Protein AF-A0A379AGM1-F1 (afdb_monomer_lite)

Structure (mmCIF, N/CA/C/O backbone):
data_AF-A0A379AGM1-F1
#
_entry.id   AF-A0A379AGM1-F1
#
loop_
_atom_site.group_PDB
_atom_site.id
_atom_site.type_symbol
_atom_site.label_atom_id
_atom_site.label_alt_id
_atom_site.label_comp_id
_atom_site.label_asym_id
_atom_site.label_entity_id
_atom_site.label_seq_id
_atom_site.pdbx_PDB_ins_code
_atom_site.Cartn_x
_atom_site.Cartn_y
_atom_site.Cartn_z
_atom_site.occupancy
_atom_site.B_iso_or_equiv
_atom_site.auth_seq_id
_atom_site.auth_comp_id
_atom_site.auth_asym_id
_atom_site.auth_atom_id
_atom_site.pdbx_PDB_model_num
ATOM 1 N N . MET A 1 1 ? -10.481 -2.535 2.870 1.00 86.38 1 MET A N 1
ATOM 2 C CA . MET A 1 1 ? -9.496 -3.618 3.083 1.00 86.38 1 MET A CA 1
ATOM 3 C C . MET A 1 1 ? -9.608 -4.048 4.529 1.00 86.38 1 MET A C 1
ATOM 5 O O . MET A 1 1 ? -9.845 -3.183 5.367 1.00 86.38 1 MET A O 1
ATOM 9 N N . GLU A 1 2 ? -9.481 -5.343 4.789 1.00 87.06 2 GLU A N 1
ATOM 10 C CA . GLU A 1 2 ? -9.554 -5.941 6.125 1.00 87.06 2 GLU A CA 1
ATOM 11 C C . GLU A 1 2 ? -8.249 -6.694 6.414 1.00 87.06 2 GLU A C 1
ATOM 13 O O . GLU A 1 2 ? -7.718 -7.382 5.536 1.00 87.06 2 GLU A O 1
ATOM 18 N N . PHE A 1 3 ? -7.730 -6.526 7.627 1.00 85.69 3 PHE A N 1
ATOM 19 C CA . PHE A 1 3 ? -6.466 -7.070 8.112 1.00 85.69 3 PHE A CA 1
ATOM 20 C C . PHE A 1 3 ? -6.740 -7.933 9.340 1.00 85.69 3 PHE A C 1
ATOM 22 O O . PHE A 1 3 ? -7.302 -7.447 10.323 1.00 85.69 3 PHE A O 1
ATOM 29 N N . HIS A 1 4 ? -6.309 -9.189 9.280 1.00 83.81 4 HIS A N 1
ATOM 30 C CA . HIS A 1 4 ? -6.424 -10.171 10.351 1.00 83.81 4 HIS A CA 1
ATOM 31 C C . HIS A 1 4 ? -5.029 -10.444 10.933 1.00 83.81 4 HIS A C 1
ATOM 33 O O . HIS A 1 4 ? -4.157 -10.966 10.234 1.00 83.81 4 HIS A O 1
ATOM 39 N N . ILE A 1 5 ? -4.804 -10.089 12.197 1.00 79.00 5 ILE A N 1
ATOM 40 C CA . ILE A 1 5 ? -3.560 -10.348 12.941 1.00 79.00 5 ILE A CA 1
ATOM 41 C C . ILE A 1 5 ? -3.933 -11.164 14.177 1.00 79.00 5 ILE A C 1
ATOM 43 O O . ILE A 1 5 ? -4.545 -10.638 15.106 1.00 79.00 5 ILE A O 1
ATOM 47 N N . GLY A 1 6 ? -3.610 -12.460 14.176 1.00 83.50 6 GLY A N 1
ATOM 48 C CA . GLY A 1 6 ? -4.176 -13.392 15.156 1.00 83.50 6 GLY A CA 1
ATOM 49 C C . GLY A 1 6 ? -5.709 -13.347 15.115 1.00 83.50 6 GLY A C 1
ATOM 50 O O . GLY A 1 6 ? -6.296 -13.446 14.037 1.00 83.50 6 GLY A O 1
ATOM 51 N N . ASP A 1 7 ? -6.332 -13.118 16.272 1.00 84.31 7 ASP A N 1
ATOM 52 C CA . ASP A 1 7 ? -7.789 -12.958 16.412 1.00 84.31 7 ASP A CA 1
ATOM 53 C C . ASP A 1 7 ? -8.265 -11.505 16.231 1.00 84.31 7 ASP A C 1
ATOM 55 O O . ASP A 1 7 ? -9.460 -11.212 16.300 1.00 84.31 7 ASP A O 1
ATOM 59 N N . GLN A 1 8 ? -7.341 -10.564 16.019 1.00 82.62 8 GLN A N 1
ATOM 60 C CA . GLN A 1 8 ? -7.679 -9.160 15.837 1.00 82.62 8 GLN A CA 1
ATOM 61 C C . GLN A 1 8 ? -7.997 -8.861 14.380 1.00 82.62 8 GLN A C 1
ATOM 63 O O . GLN A 1 8 ? -7.243 -9.202 13.468 1.00 82.62 8 GLN A O 1
ATOM 68 N N . VAL A 1 9 ? -9.097 -8.141 14.184 1.00 88.25 9 VAL A N 1
ATOM 69 C CA . VAL A 1 9 ? -9.541 -7.665 12.879 1.00 88.25 9 VAL A CA 1
ATOM 70 C C . VAL A 1 9 ? -9.567 -6.145 12.887 1.00 88.25 9 VAL A C 1
ATOM 72 O O . VAL A 1 9 ? -10.142 -5.521 13.780 1.00 88.25 9 VAL A O 1
ATOM 75 N N . SER A 1 10 ? -8.955 -5.541 11.874 1.00 89.06 10 SER A N 1
ATOM 76 C CA . SER A 1 10 ? -9.077 -4.111 11.596 1.00 89.06 10 SER A CA 1
ATOM 77 C C . SER A 1 10 ? -9.417 -3.890 10.129 1.00 89.06 10 SER A C 1
ATOM 79 O O . SER A 1 10 ? -8.964 -4.626 9.254 1.00 89.06 10 SER A O 1
ATOM 81 N N .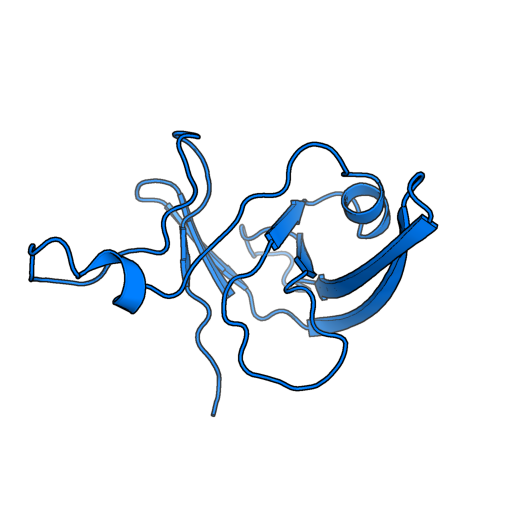 ALA A 1 11 ? -10.236 -2.884 9.843 1.00 91.06 11 ALA A N 1
ATOM 82 C CA . ALA A 1 11 ? -10.686 -2.607 8.490 1.00 91.06 11 ALA A CA 1
ATOM 83 C C . ALA A 1 11 ? -10.796 -1.107 8.243 1.00 91.06 11 ALA A C 1
ATOM 85 O O . ALA A 1 11 ? -11.082 -0.338 9.154 1.00 91.06 11 ALA A O 1
ATOM 86 N N . CYS A 1 12 ? -10.598 -0.712 6.987 1.00 93.06 12 CYS A N 1
ATOM 87 C CA . CYS A 1 12 ? -10.870 0.646 6.537 1.00 93.06 12 CYS A CA 1
ATOM 88 C C . CYS A 1 12 ? -11.308 0.685 5.070 1.00 93.06 12 CYS A C 1
ATOM 90 O O . CYS A 1 12 ? -10.917 -0.159 4.247 1.00 93.06 12 CYS A O 1
ATOM 92 N N . HIS A 1 13 ? -12.104 1.697 4.734 1.00 93.38 13 HIS A N 1
ATOM 93 C CA . HIS A 1 13 ? -12.398 2.087 3.360 1.00 93.38 13 HIS A CA 1
ATOM 94 C C . HIS A 1 13 ? -11.283 3.000 2.845 1.00 93.38 13 HIS A C 1
ATOM 96 O O . HIS A 1 13 ? -11.257 4.198 3.117 1.00 93.38 13 HIS A O 1
ATOM 102 N N . TYR A 1 14 ? -10.342 2.412 2.110 1.00 92.94 14 TYR A N 1
ATOM 103 C CA . TYR A 1 14 ? -9.197 3.143 1.583 1.00 92.94 14 TYR A CA 1
ATOM 104 C C . TYR A 1 14 ? -9.568 3.952 0.346 1.00 92.94 14 TYR A C 1
ATOM 106 O O . TYR A 1 14 ? -10.252 3.455 -0.550 1.00 92.94 14 TYR A O 1
ATOM 114 N N . ARG A 1 15 ? -9.033 5.170 0.261 1.00 94.12 15 ARG A N 1
ATOM 115 C CA . ARG A 1 15 ? -9.050 5.976 -0.959 1.00 94.12 15 ARG A CA 1
ATOM 116 C C . ARG A 1 15 ? -7.770 5.766 -1.749 1.00 94.12 15 ARG A C 1
ATOM 118 O O . ARG A 1 15 ? -6.686 5.682 -1.176 1.00 94.12 15 ARG A O 1
ATOM 125 N N . TYR A 1 16 ? -7.903 5.694 -3.069 1.00 93.56 16 TYR A N 1
ATOM 126 C CA . TYR A 1 16 ? -6.757 5.655 -3.969 1.00 93.56 16 TYR A CA 1
ATOM 127 C C . TYR A 1 16 ? -6.031 7.005 -3.954 1.00 93.56 16 TYR A C 1
ATOM 129 O O . TYR A 1 16 ? -6.653 8.047 -4.153 1.00 93.56 16 TYR A O 1
ATOM 137 N N . ALA A 1 17 ? -4.720 6.974 -3.728 1.00 94.56 17 ALA A N 1
ATOM 138 C CA . ALA A 1 17 ? -3.859 8.150 -3.601 1.00 94.56 17 ALA A CA 1
ATOM 139 C C . ALA A 1 17 ? -2.855 8.278 -4.767 1.00 94.56 17 ALA A C 1
ATOM 141 O O . ALA A 1 17 ? -1.885 9.031 -4.685 1.00 94.56 17 ALA A O 1
ATOM 142 N N . GLY A 1 18 ? -3.079 7.544 -5.862 1.00 93.81 18 GLY A N 1
ATOM 143 C CA . GLY A 1 18 ? -2.218 7.550 -7.043 1.00 93.81 18 GLY A CA 1
ATOM 144 C C . GLY A 1 18 ? -1.214 6.397 -7.072 1.00 93.81 18 GLY A C 1
ATOM 145 O O . GLY A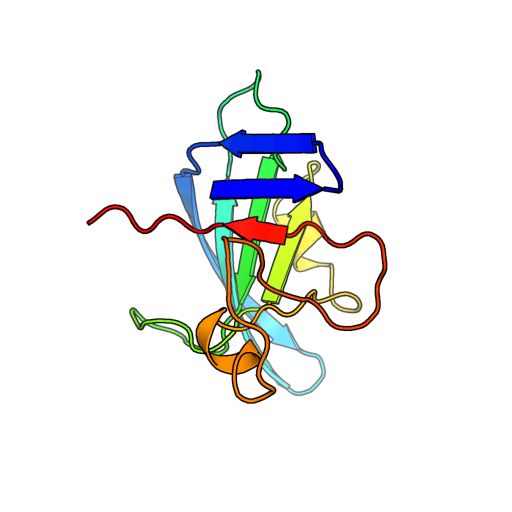 1 18 ? -1.317 5.426 -6.325 1.00 93.81 18 GLY A O 1
ATOM 146 N N . HIS A 1 19 ? -0.229 6.503 -7.959 1.00 94.25 19 HIS A N 1
ATOM 147 C CA . HIS A 1 19 ? 0.848 5.525 -8.086 1.00 94.25 19 HIS A CA 1
ATOM 148 C C . HIS A 1 19 ? 2.213 6.217 -8.107 1.00 94.25 19 HIS A C 1
ATOM 150 O O . HIS A 1 19 ? 2.326 7.410 -8.404 1.00 94.25 19 HIS A O 1
ATOM 156 N N . LYS A 1 20 ? 3.265 5.461 -7.794 1.00 94.38 20 LYS A N 1
ATOM 157 C CA . LYS A 1 20 ? 4.657 5.908 -7.867 1.00 94.38 20 LYS A CA 1
ATOM 158 C C . LYS A 1 20 ? 5.494 4.901 -8.631 1.00 94.38 20 LYS A C 1
ATOM 160 O O . LYS A 1 20 ? 5.415 3.702 -8.378 1.00 94.38 20 LYS A O 1
ATOM 165 N N . ILE A 1 21 ? 6.304 5.413 -9.551 1.00 92.00 21 ILE A N 1
ATOM 166 C CA . ILE A 1 21 ? 7.305 4.632 -10.270 1.00 92.00 21 ILE A CA 1
ATOM 167 C C . ILE A 1 21 ? 8.596 4.699 -9.459 1.00 92.00 21 ILE A C 1
ATOM 169 O O . ILE A 1 21 ? 9.129 5.781 -9.221 1.00 92.00 21 ILE A O 1
ATOM 173 N N . LEU A 1 22 ? 9.080 3.542 -9.033 1.00 89.75 22 LEU A N 1
ATOM 174 C CA . LEU A 1 22 ? 10.358 3.375 -8.360 1.00 89.75 22 LEU A CA 1
ATOM 175 C C . LEU A 1 22 ? 11.395 2.905 -9.376 1.00 89.75 22 LEU A C 1
ATOM 177 O O . LEU A 1 22 ? 11.099 2.051 -10.211 1.00 89.75 22 LEU A O 1
ATOM 181 N N . THR A 1 23 ? 12.608 3.442 -9.282 1.00 88.56 23 THR A N 1
ATOM 182 C CA . THR A 1 23 ? 13.772 2.943 -10.023 1.00 88.56 23 THR A CA 1
ATOM 183 C C . THR A 1 23 ? 14.723 2.313 -9.018 1.00 88.56 23 THR A C 1
ATOM 185 O O . THR A 1 23 ? 15.206 2.989 -8.114 1.00 88.56 23 THR A O 1
ATOM 188 N N . TYR A 1 24 ? 14.961 1.013 -9.155 1.00 83.81 24 TYR A N 1
ATOM 189 C CA . TYR A 1 24 ? 15.864 0.266 -8.286 1.00 83.81 24 TYR A CA 1
ATOM 190 C C . TYR A 1 24 ? 17.322 0.494 -8.693 1.00 83.81 24 TYR A C 1
ATOM 192 O O . TYR A 1 24 ? 17.604 0.814 -9.847 1.00 83.81 24 TYR A O 1
ATOM 200 N N . ALA A 1 25 ? 18.263 0.235 -7.780 1.00 84.06 25 ALA A N 1
ATOM 201 C CA . ALA A 1 25 ? 19.700 0.315 -8.071 1.00 84.06 25 ALA A CA 1
ATOM 202 C C . ALA A 1 25 ? 20.126 -0.579 -9.254 1.00 84.06 25 ALA A C 1
ATOM 204 O O . ALA A 1 25 ? 21.051 -0.251 -9.986 1.00 84.06 25 ALA A O 1
ATOM 205 N N . SER A 1 26 ? 19.399 -1.676 -9.494 1.00 86.00 26 SER A N 1
ATOM 206 C CA . SER A 1 26 ? 19.592 -2.558 -10.654 1.00 86.00 26 SER A CA 1
ATOM 207 C C . SER A 1 26 ? 19.156 -1.955 -12.000 1.00 86.00 26 SER A C 1
ATOM 209 O O . SER A 1 26 ? 19.283 -2.614 -13.027 1.00 86.00 26 SER A O 1
ATOM 211 N N . GLY A 1 27 ? 18.571 -0.753 -12.015 1.00 85.81 27 GLY A N 1
ATOM 212 C CA . GLY A 1 27 ? 17.972 -0.121 -13.195 1.00 85.81 27 GLY A CA 1
ATOM 213 C C . GLY A 1 27 ? 16.563 -0.620 -13.533 1.00 85.81 27 GLY A C 1
ATOM 214 O O . GLY A 1 27 ? 15.878 -0.024 -14.368 1.00 85.81 27 GLY A O 1
ATOM 215 N N . LYS A 1 28 ? 16.085 -1.683 -12.870 1.00 86.00 28 LYS A N 1
ATOM 216 C CA . LYS A 1 28 ? 14.695 -2.142 -12.993 1.00 86.00 28 LYS A CA 1
ATOM 217 C C . LYS A 1 28 ? 13.739 -1.088 -12.438 1.00 86.00 28 LYS A C 1
ATOM 219 O O . LYS A 1 28 ? 14.083 -0.339 -11.524 1.00 86.00 28 LYS A O 1
ATOM 224 N N . LYS A 1 29 ? 12.513 -1.071 -12.959 1.00 87.38 29 LYS A N 1
ATOM 225 C CA . LYS A 1 29 ? 11.439 -0.211 -12.458 1.00 87.38 29 LYS A CA 1
ATOM 226 C C . LYS A 1 29 ? 10.350 -1.041 -11.796 1.00 87.38 29 LYS A C 1
ATOM 228 O O . LYS A 1 29 ? 10.061 -2.149 -12.239 1.00 87.38 29 LYS A O 1
ATOM 233 N N . GLY A 1 30 ? 9.751 -0.486 -10.753 1.00 87.50 30 GLY A N 1
ATOM 234 C CA . GLY A 1 30 ? 8.568 -1.023 -10.090 1.00 87.50 30 GLY A CA 1
ATOM 235 C C . GLY A 1 30 ? 7.494 0.050 -9.988 1.00 87.50 30 GLY A C 1
ATOM 236 O O . GLY A 1 30 ? 7.802 1.241 -10.005 1.00 87.50 30 GLY A O 1
ATOM 237 N N . VAL A 1 31 ? 6.233 -0.359 -9.879 1.00 91.44 31 VAL A N 1
ATOM 238 C CA . VAL A 1 31 ? 5.122 0.558 -9.606 1.00 91.44 31 VAL A CA 1
ATOM 239 C C . VAL A 1 31 ? 4.525 0.207 -8.253 1.00 91.44 31 VAL A C 1
ATOM 241 O O . VAL A 1 31 ? 4.265 -0.959 -7.964 1.00 91.44 31 VAL A O 1
ATOM 244 N N . ARG A 1 32 ? 4.328 1.226 -7.418 1.00 93.50 32 ARG A N 1
ATOM 245 C CA . ARG A 1 32 ? 3.551 1.147 -6.182 1.00 93.50 32 ARG A CA 1
ATOM 246 C C . ARG A 1 32 ? 2.223 1.851 -6.407 1.00 93.50 32 ARG A C 1
ATOM 248 O O . ARG A 1 32 ? 2.222 3.012 -6.809 1.00 93.50 32 ARG A O 1
ATOM 255 N N . TYR A 1 33 ? 1.116 1.177 -6.126 1.00 93.69 33 TYR A N 1
ATOM 256 C CA . TYR A 1 33 ? -0.220 1.775 -6.079 1.00 93.69 33 TYR A CA 1
ATOM 257 C C . TYR A 1 33 ? -0.547 2.129 -4.634 1.00 93.69 33 TYR A C 1
ATOM 259 O O . TYR A 1 33 ? -0.468 1.264 -3.764 1.00 93.69 33 TYR A O 1
ATOM 267 N N . LEU A 1 34 ? -0.863 3.395 -4.379 1.00 95.50 34 LEU A N 1
ATOM 268 C CA . LEU A 1 34 ? -0.954 3.969 -3.042 1.00 95.50 34 LEU A CA 1
ATOM 269 C C . LEU A 1 34 ? -2.416 4.093 -2.618 1.00 95.50 34 LEU A C 1
ATOM 271 O O . LEU A 1 34 ? -3.274 4.548 -3.376 1.00 95.50 34 LEU A O 1
ATOM 275 N N . PHE A 1 35 ? -2.672 3.740 -1.367 1.00 96.19 35 PHE A N 1
ATOM 276 C CA . PHE A 1 35 ? -3.978 3.786 -0.735 1.00 96.19 35 PHE A CA 1
ATOM 277 C C . PHE A 1 35 ? -3.853 4.406 0.657 1.00 96.19 35 PHE A C 1
ATOM 279 O O . PHE A 1 35 ? -2.877 4.159 1.369 1.00 96.19 35 PHE A O 1
ATOM 286 N N . GLU A 1 36 ? -4.840 5.210 1.046 1.00 96.25 36 GLU A N 1
ATOM 287 C CA . GLU A 1 36 ? -4.878 5.873 2.352 1.00 96.25 36 GLU A CA 1
ATOM 288 C C . GLU A 1 36 ? -6.228 5.671 3.044 1.00 96.25 36 GLU A C 1
ATOM 290 O O . GLU A 1 36 ? -7.293 5.821 2.438 1.00 96.25 36 GLU A O 1
ATOM 295 N N . CYS A 1 37 ? -6.168 5.317 4.324 1.00 96.06 37 CYS A N 1
ATOM 296 C CA . CYS A 1 37 ? -7.309 5.294 5.219 1.00 96.06 37 CYS A CA 1
ATOM 297 C C . CYS A 1 37 ? -7.514 6.697 5.800 1.00 96.06 37 CYS A C 1
ATOM 299 O O . CYS A 1 37 ? -6.631 7.234 6.465 1.00 96.06 37 CYS A O 1
ATOM 301 N N . GLN A 1 38 ? -8.683 7.288 5.551 1.00 93.88 38 GLN A N 1
ATOM 302 C CA . GLN A 1 38 ? -9.035 8.625 6.053 1.00 93.88 38 GLN A CA 1
ATOM 303 C C . GLN A 1 38 ? -9.877 8.585 7.334 1.00 93.88 38 GLN A C 1
ATOM 305 O O . GLN A 1 38 ? -10.191 9.631 7.897 1.00 93.88 38 GLN A O 1
ATOM 310 N N . ASP A 1 39 ? -10.257 7.390 7.785 1.00 93.94 39 ASP A N 1
ATOM 311 C CA . ASP A 1 39 ? -10.989 7.205 9.030 1.00 93.94 39 ASP A CA 1
ATOM 312 C C . ASP A 1 39 ? -10.023 7.275 10.220 1.00 93.94 39 ASP A C 1
ATOM 314 O O . ASP A 1 39 ? -9.213 6.374 10.431 1.00 93.94 39 ASP A O 1
ATOM 318 N N . ALA A 1 40 ? -10.120 8.352 11.002 1.00 90.75 40 ALA A N 1
ATOM 319 C CA . ALA A 1 40 ? -9.294 8.564 12.187 1.00 90.75 40 ALA A CA 1
ATOM 320 C C . ALA A 1 40 ? -9.602 7.584 13.337 1.00 90.75 40 ALA A C 1
ATOM 322 O O . ALA A 1 40 ? -8.774 7.431 14.233 1.00 90.75 40 ALA A O 1
ATOM 323 N N . GLY A 1 41 ? -10.771 6.932 13.332 1.00 92.81 41 GLY A N 1
ATOM 324 C CA . GLY A 1 41 ? -11.148 5.911 14.314 1.00 92.81 41 GLY A CA 1
ATOM 325 C C . GLY A 1 41 ? -10.714 4.495 13.928 1.00 92.81 41 GLY A C 1
ATOM 326 O O . GLY A 1 41 ? -10.788 3.578 14.751 1.00 92.81 41 GLY A O 1
ATOM 327 N N . SER A 1 42 ? -10.253 4.301 12.692 1.00 92.62 42 SER A N 1
ATOM 328 C CA . SER A 1 42 ? -9.791 3.007 12.207 1.00 92.62 42 SER A CA 1
ATOM 329 C C . SER A 1 42 ? -8.482 2.593 12.880 1.00 92.62 42 SER A C 1
ATOM 331 O O . SER A 1 42 ? -7.543 3.375 13.012 1.00 92.62 42 SER A O 1
ATOM 333 N N . LYS A 1 43 ? -8.395 1.308 13.240 1.00 92.62 43 LYS A N 1
ATOM 334 C CA . LYS A 1 43 ? -7.156 0.663 13.708 1.00 92.62 43 LYS A CA 1
ATOM 335 C C . LYS A 1 43 ? -6.339 0.035 12.573 1.00 92.62 43 LYS A C 1
ATOM 337 O O . LYS A 1 43 ? -5.276 -0.523 12.828 1.00 92.62 43 LYS A O 1
ATOM 342 N N . ALA A 1 44 ? -6.849 0.071 11.342 1.00 93.38 44 ALA A N 1
ATOM 343 C CA . ALA A 1 44 ? -6.139 -0.438 10.174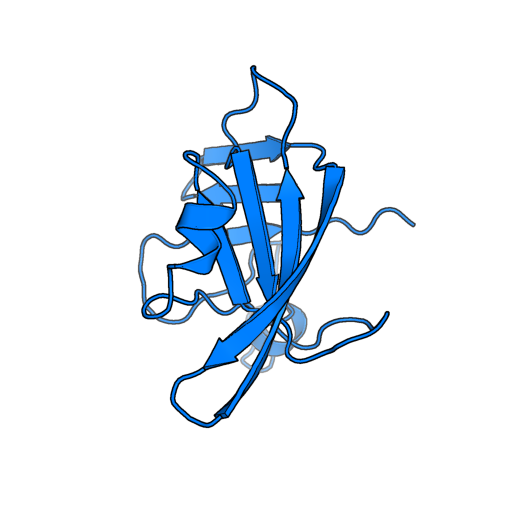 1.00 93.38 44 ALA A CA 1
ATOM 344 C C . ALA A 1 44 ? -4.970 0.496 9.798 1.00 93.38 44 ALA A C 1
ATOM 346 O O . ALA A 1 44 ? -5.037 1.690 10.100 1.00 93.38 44 ALA A O 1
ATOM 347 N N . PRO A 1 45 ? -3.929 0.001 9.100 1.00 93.38 45 PRO A N 1
ATOM 348 C CA . PRO A 1 45 ? -2.793 0.824 8.687 1.00 93.38 45 PRO A CA 1
ATOM 349 C C . PRO A 1 45 ? -3.229 2.072 7.916 1.00 93.38 45 PRO A C 1
ATOM 351 O O . PRO A 1 45 ? -3.994 1.975 6.956 1.00 93.38 45 PRO A O 1
ATOM 354 N N . LYS A 1 46 ? -2.733 3.250 8.283 1.00 95.62 46 LYS A N 1
ATOM 355 C CA . LYS A 1 46 ? -3.139 4.502 7.635 1.00 95.62 46 LYS A CA 1
ATOM 356 C C . LYS A 1 46 ? -2.745 4.539 6.159 1.00 95.62 46 LYS A C 1
ATOM 358 O O . LYS A 1 46 ? -3.534 4.967 5.319 1.00 95.62 46 LYS A O 1
ATOM 363 N N . TYR A 1 47 ? -1.558 4.039 5.837 1.00 96.06 47 TYR A N 1
ATOM 364 C CA . TYR A 1 47 ? -1.001 3.996 4.491 1.00 96.06 47 TYR A CA 1
ATOM 365 C C . TYR A 1 47 ? -0.782 2.553 4.055 1.00 96.06 47 TYR A C 1
ATOM 367 O O . TYR A 1 47 ? -0.228 1.743 4.799 1.00 96.06 47 TYR A O 1
ATOM 375 N N . VAL A 1 48 ? -1.208 2.246 2.832 1.00 94.75 48 VAL A N 1
ATOM 376 C CA . VAL A 1 48 ? -1.053 0.930 2.214 1.00 94.75 48 VAL A CA 1
ATOM 377 C C . VAL A 1 48 ? -0.545 1.100 0.787 1.00 94.75 48 VAL A C 1
ATOM 379 O O . VAL A 1 48 ? -1.017 1.971 0.055 1.00 94.75 48 VAL A O 1
ATOM 382 N N . GLN A 1 49 ? 0.399 0.260 0.370 1.00 94.75 49 GLN A N 1
ATOM 383 C CA . GLN A 1 49 ? 0.881 0.211 -1.009 1.00 94.75 49 GLN A CA 1
ATOM 384 C C . GLN A 1 49 ? 0.873 -1.208 -1.549 1.00 94.75 49 GLN 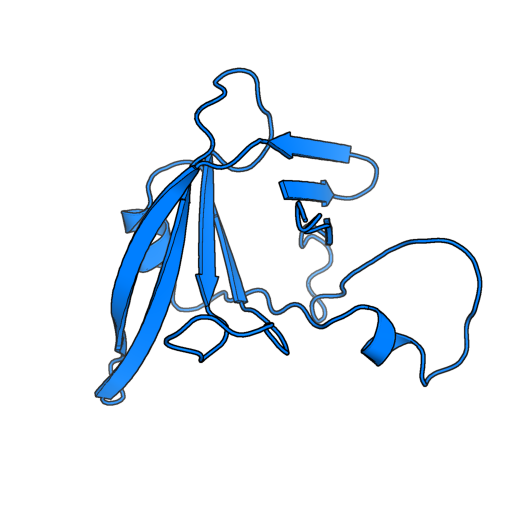A C 1
ATOM 386 O O . GLN A 1 49 ? 1.274 -2.129 -0.845 1.00 94.75 49 GLN A O 1
ATOM 391 N N . PHE A 1 50 ? 0.508 -1.357 -2.820 1.00 92.25 50 PHE A N 1
ATOM 392 C CA . PHE A 1 50 ? 0.598 -2.620 -3.550 1.00 92.25 50 PHE A CA 1
ATOM 393 C C . PHE A 1 50 ? 1.632 -2.538 -4.670 1.00 92.25 50 PHE A C 1
ATOM 395 O O . PHE A 1 50 ? 1.730 -1.519 -5.354 1.00 92.25 50 PHE A O 1
ATOM 402 N N . SER A 1 51 ? 2.361 -3.628 -4.887 1.00 90.38 51 SER A N 1
ATOM 403 C CA . SER A 1 51 ? 3.173 -3.869 -6.083 1.00 90.38 51 SER A CA 1
ATOM 404 C C . SER A 1 51 ? 2.934 -5.297 -6.557 1.00 90.38 51 SER A C 1
ATOM 406 O O . SER A 1 51 ? 3.172 -6.236 -5.809 1.00 90.38 51 SER A O 1
ATOM 408 N N . ASP A 1 52 ? 2.463 -5.483 -7.784 1.00 84.94 52 ASP A N 1
ATOM 409 C CA . ASP A 1 52 ? 2.119 -6.799 -8.346 1.00 84.94 52 ASP A CA 1
ATOM 410 C C . ASP A 1 52 ? 2.829 -7.087 -9.679 1.00 84.94 52 ASP A C 1
ATOM 412 O O . ASP A 1 52 ? 2.447 -7.986 -10.426 1.00 84.94 52 ASP A O 1
ATOM 416 N N . HIS A 1 53 ? 3.858 -6.289 -9.980 1.00 84.44 53 HIS A N 1
ATOM 417 C CA . HIS A 1 53 ? 4.647 -6.327 -11.217 1.00 84.44 53 HIS A CA 1
ATOM 418 C C . HIS A 1 53 ? 3.850 -5.961 -12.479 1.00 84.44 53 HIS A C 1
ATOM 420 O O . HIS A 1 53 ? 4.346 -6.143 -13.592 1.00 84.44 53 HIS A O 1
ATOM 426 N N . THR A 1 54 ? 2.650 -5.395 -12.332 1.00 76.94 54 THR A N 1
ATOM 427 C CA . THR A 1 54 ? 1.845 -4.889 -13.445 1.00 76.94 54 THR A CA 1
ATOM 428 C C . THR A 1 54 ? 1.744 -3.362 -13.424 1.00 76.94 54 THR A C 1
ATOM 430 O O . THR A 1 54 ? 1.794 -2.710 -12.381 1.00 76.94 54 THR A O 1
ATOM 433 N N . ILE A 1 55 ? 1.618 -2.765 -14.610 1.00 75.12 55 ILE A N 1
ATOM 434 C CA . ILE A 1 55 ? 1.576 -1.304 -14.802 1.00 75.12 55 ILE A CA 1
ATOM 435 C C . ILE A 1 55 ? 0.230 -0.816 -15.363 1.00 75.12 55 ILE A C 1
ATOM 437 O O . ILE A 1 55 ? 0.133 0.299 -15.866 1.00 75.12 55 ILE A O 1
ATOM 441 N N . GLY A 1 56 ? -0.809 -1.653 -15.306 1.00 71.69 56 GLY A N 1
ATOM 442 C CA . GLY A 1 56 ? -2.136 -1.327 -15.819 1.00 71.69 56 GLY A CA 1
ATOM 443 C C . GLY A 1 56 ? -3.234 -2.220 -15.234 1.00 71.69 56 GLY A C 1
ATOM 444 O O . GLY A 1 56 ? -2.921 -3.198 -14.555 1.00 71.69 56 GLY A O 1
ATOM 445 N N . PRO A 1 57 ? -4.520 -1.904 -15.488 1.00 73.94 57 PRO A N 1
ATOM 446 C CA . PRO A 1 57 ? -5.645 -2.605 -14.876 1.00 73.94 57 PRO A CA 1
ATOM 447 C C . PRO A 1 57 ? -5.672 -4.088 -15.262 1.00 73.94 57 PRO A C 1
ATOM 449 O O . PRO A 1 57 ? -6.008 -4.457 -16.388 1.00 73.94 57 PRO A O 1
ATOM 452 N N . ARG A 1 58 ? -5.326 -4.958 -14.313 1.00 79.19 58 ARG A N 1
ATOM 453 C CA . ARG A 1 58 ? -5.400 -6.414 -14.448 1.00 79.19 58 ARG A CA 1
ATOM 454 C C . ARG A 1 58 ? -5.650 -7.030 -13.076 1.00 79.19 58 ARG A C 1
ATOM 456 O O . ARG A 1 58 ? -5.290 -6.459 -12.053 1.00 79.19 58 ARG A O 1
ATOM 463 N N . LYS A 1 59 ? -6.253 -8.220 -13.043 1.00 76.81 59 LYS A N 1
ATOM 464 C CA . LYS A 1 59 ? -6.276 -9.030 -11.820 1.00 76.81 59 LYS A CA 1
ATOM 465 C C . LYS A 1 59 ? -4.851 -9.485 -11.485 1.00 76.81 59 LYS A C 1
ATOM 467 O O . LYS A 1 59 ? -4.216 -10.152 -12.303 1.00 76.81 59 LYS A O 1
ATOM 472 N N . SER A 1 60 ? -4.380 -9.120 -10.296 1.00 79.62 60 SER A N 1
ATOM 473 C CA . SER A 1 60 ? -3.077 -9.523 -9.766 1.00 79.62 60 SER A CA 1
ATOM 474 C C . SER A 1 60 ? -3.010 -11.042 -9.550 1.00 79.62 60 SER A C 1
ATOM 476 O O . SER A 1 60 ? -3.955 -11.647 -9.038 1.00 79.62 60 SER A O 1
ATOM 478 N N . ALA A 1 61 ? -1.891 -11.659 -9.947 1.00 80.81 61 ALA A N 1
ATOM 479 C CA . ALA A 1 61 ? -1.609 -13.076 -9.691 1.00 80.81 61 ALA A CA 1
ATOM 480 C C . ALA A 1 61 ? -0.951 -13.311 -8.322 1.00 80.81 61 ALA A C 1
ATOM 482 O O . ALA A 1 61 ? -1.085 -14.391 -7.764 1.00 80.81 61 ALA A O 1
ATOM 483 N N . HIS A 1 62 ? -0.227 -12.316 -7.817 1.00 84.06 62 HIS A N 1
ATOM 484 C CA . HIS A 1 62 ? 0.318 -12.196 -6.468 1.00 84.06 62 HIS A CA 1
ATOM 485 C C . HIS A 1 62 ? 0.695 -10.726 -6.265 1.00 84.06 62 HIS A C 1
ATOM 487 O O . HIS A 1 62 ? 0.943 -10.008 -7.238 1.00 84.06 62 HIS A O 1
ATOM 493 N N . PHE A 1 63 ? 0.769 -10.270 -5.022 1.00 85.88 63 PHE A N 1
ATOM 494 C CA . PHE A 1 63 ? 1.152 -8.894 -4.730 1.00 85.88 63 PHE A CA 1
ATOM 495 C C . PHE A 1 63 ? 2.069 -8.803 -3.518 1.00 85.88 63 PHE A C 1
ATOM 497 O O . PHE A 1 63 ? 1.994 -9.600 -2.586 1.00 85.88 63 PHE A O 1
ATOM 504 N N . HIS A 1 64 ? 2.900 -7.773 -3.537 1.00 89.75 64 HIS A N 1
ATOM 505 C CA . HIS A 1 64 ? 3.654 -7.262 -2.405 1.00 89.75 64 HIS A CA 1
ATOM 506 C C . HIS A 1 64 ? 2.844 -6.157 -1.758 1.00 89.75 64 HIS A C 1
ATOM 508 O O . HIS A 1 64 ? 2.341 -5.280 -2.470 1.00 89.75 64 HIS A O 1
ATOM 514 N N . ILE A 1 65 ? 2.729 -6.182 -0.434 1.00 89.75 65 ILE A N 1
ATOM 515 C CA . ILE A 1 65 ? 2.044 -5.126 0.307 1.00 89.75 65 ILE A CA 1
ATOM 516 C C . ILE A 1 65 ? 2.955 -4.471 1.337 1.00 89.75 65 ILE A C 1
ATOM 518 O O . ILE A 1 65 ? 3.719 -5.133 2.031 1.00 89.75 65 ILE A O 1
ATOM 522 N N . PHE A 1 66 ? 2.821 -3.156 1.451 1.00 90.44 66 PHE A N 1
ATOM 523 C CA . PHE A 1 66 ? 3.544 -2.316 2.396 1.00 90.44 66 PHE A CA 1
ATOM 524 C C . PHE A 1 66 ? 2.511 -1.545 3.200 1.00 90.44 66 PHE A C 1
ATOM 526 O O . PHE A 1 66 ? 1.557 -1.019 2.626 1.00 90.44 66 PHE A O 1
ATOM 533 N N . MET A 1 67 ? 2.666 -1.515 4.517 1.00 92.56 67 MET A N 1
ATOM 534 C CA . MET A 1 67 ? 1.676 -0.977 5.447 1.00 92.56 67 MET A CA 1
ATOM 535 C C . MET A 1 67 ? 2.389 -0.156 6.512 1.00 92.56 67 MET A C 1
ATOM 537 O O . MET A 1 67 ? 3.422 -0.582 7.019 1.00 92.56 67 MET A O 1
ATOM 541 N N . GLY A 1 68 ? 1.840 1.001 6.869 1.00 91.31 68 GLY A N 1
ATOM 542 C CA . GLY A 1 68 ? 2.415 1.843 7.915 1.00 91.31 68 GLY A CA 1
ATOM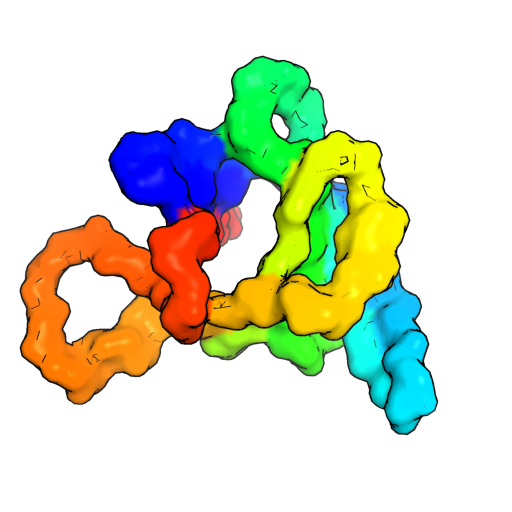 543 C C . GLY A 1 68 ? 1.525 3.023 8.271 1.00 91.31 68 GLY A C 1
ATOM 544 O O . GLY A 1 68 ? 0.513 3.273 7.618 1.00 91.31 68 GLY A O 1
ATOM 545 N N . ASN A 1 69 ? 1.910 3.754 9.316 1.00 94.50 69 ASN A N 1
ATOM 546 C CA . ASN A 1 69 ? 1.122 4.866 9.853 1.00 94.50 69 ASN A CA 1
ATOM 547 C C . ASN A 1 69 ? 1.782 6.243 9.680 1.00 94.50 69 ASN A C 1
ATOM 549 O O . ASN A 1 69 ? 1.108 7.250 9.888 1.00 94.50 69 ASN A O 1
ATOM 553 N N . ASP A 1 70 ? 3.044 6.291 9.242 1.00 94.75 70 ASP A N 1
ATOM 554 C CA . ASP A 1 70 ? 3.820 7.535 9.177 1.00 94.75 70 ASP A CA 1
ATOM 555 C C . ASP A 1 70 ? 3.532 8.342 7.906 1.00 94.75 70 ASP A C 1
ATOM 557 O O . ASP A 1 70 ? 3.013 9.455 7.963 1.00 94.75 70 ASP A O 1
ATOM 561 N N . SER A 1 71 ? 3.873 7.797 6.734 1.00 96.00 71 SER A N 1
ATOM 562 C CA . SER A 1 71 ? 3.609 8.434 5.441 1.00 96.00 71 SER A CA 1
ATOM 563 C C . SER A 1 71 ? 3.765 7.458 4.275 1.00 96.00 71 SER A C 1
ATOM 565 O O . SER A 1 71 ? 4.450 6.439 4.378 1.00 96.00 71 SER A O 1
ATOM 567 N N . GLN A 1 72 ? 3.219 7.824 3.111 1.00 95.94 72 GLN A N 1
ATOM 568 C CA . GLN A 1 72 ? 3.515 7.121 1.857 1.00 95.94 72 GLN A CA 1
ATOM 569 C C . GLN A 1 72 ? 5.016 7.126 1.536 1.00 95.94 72 GLN A C 1
ATOM 571 O O . GLN A 1 72 ? 5.531 6.147 1.005 1.00 95.94 72 GLN A O 1
ATOM 576 N N . GLN A 1 73 ? 5.725 8.207 1.872 1.00 95.38 73 GLN A N 1
ATOM 577 C CA . GLN A 1 73 ? 7.155 8.333 1.600 1.00 95.38 73 GLN A CA 1
ATOM 578 C C . GLN A 1 73 ? 7.984 7.324 2.401 1.00 95.38 73 GLN A C 1
ATOM 580 O O . GLN A 1 73 ? 8.912 6.742 1.846 1.00 95.38 73 GLN A O 1
ATOM 585 N N . ALA A 1 74 ? 7.617 7.068 3.660 1.00 94.00 74 ALA A N 1
ATOM 586 C CA . ALA A 1 74 ? 8.266 6.048 4.484 1.00 94.00 74 ALA A CA 1
ATOM 587 C C . ALA A 1 74 ? 8.136 4.652 3.849 1.00 94.00 74 ALA A C 1
ATOM 589 O O . ALA A 1 74 ? 9.121 3.938 3.705 1.00 94.00 74 ALA A O 1
ATOM 590 N N . LEU A 1 75 ? 6.945 4.304 3.349 1.00 93.38 75 LEU A N 1
ATOM 591 C CA . LEU A 1 75 ? 6.705 3.020 2.676 1.00 93.38 75 LEU A CA 1
ATOM 592 C C . LEU A 1 75 ? 7.388 2.893 1.304 1.00 93.38 75 LEU A C 1
ATOM 594 O O . LEU A 1 75 ? 7.663 1.781 0.854 1.00 93.38 75 LEU A O 1
ATOM 598 N N . LEU A 1 76 ? 7.652 4.012 0.622 1.00 92.50 76 LEU A N 1
ATOM 599 C CA . LEU A 1 76 ? 8.426 4.021 -0.626 1.00 92.50 76 LEU A CA 1
ATOM 600 C C . LEU A 1 76 ? 9.924 3.830 -0.380 1.00 92.50 76 LEU A C 1
ATOM 602 O O . LEU A 1 76 ? 10.617 3.399 -1.297 1.00 92.50 76 LEU A O 1
ATOM 606 N N . ALA A 1 77 ? 10.416 4.174 0.813 1.00 91.69 77 ALA A N 1
ATOM 607 C CA . ALA A 1 77 ? 11.801 3.951 1.212 1.00 91.69 77 ALA A CA 1
ATOM 608 C C . ALA A 1 77 ? 12.063 2.498 1.654 1.00 91.69 77 ALA A C 1
ATOM 610 O O . ALA A 1 77 ? 13.209 2.062 1.614 1.00 91.69 77 ALA A O 1
ATOM 611 N N . GLU A 1 78 ? 11.018 1.748 2.020 1.00 87.12 78 GLU A N 1
ATOM 612 C CA . GLU A 1 78 ? 11.102 0.326 2.371 1.00 87.12 78 GLU A CA 1
ATOM 613 C C . GLU A 1 78 ? 11.401 -0.542 1.135 1.00 87.12 78 GLU A C 1
ATOM 615 O O . GLU A 1 78 ? 10.574 -0.673 0.216 1.00 87.12 78 GLU A O 1
ATOM 620 N N . MET A 1 79 ? 12.595 -1.140 1.134 1.00 83.81 79 MET A N 1
ATOM 621 C CA . MET A 1 79 ? 13.130 -1.956 0.038 1.00 83.81 79 MET A CA 1
ATOM 622 C C . MET A 1 79 ? 13.472 -3.388 0.455 1.00 83.81 79 MET A C 1
ATOM 624 O O . MET A 1 79 ? 13.593 -4.247 -0.421 1.00 83.81 79 MET A O 1
ATOM 628 N N . ASP A 1 80 ? 13.596 -3.655 1.753 1.00 78.69 80 ASP A N 1
ATOM 629 C CA . ASP A 1 80 ? 14.164 -4.903 2.260 1.00 78.69 80 ASP A CA 1
ATOM 630 C C . ASP A 1 80 ? 13.068 -5.891 2.663 1.00 78.69 80 ASP A C 1
ATOM 632 O O . ASP A 1 80 ? 13.203 -7.096 2.440 1.00 78.69 80 ASP A O 1
ATOM 636 N N . ASN A 1 81 ? 11.944 -5.389 3.182 1.00 76.06 81 ASN A N 1
ATOM 637 C CA . ASN A 1 81 ? 10.803 -6.202 3.577 1.00 76.06 81 ASN A CA 1
ATOM 638 C C . ASN A 1 81 ? 9.602 -5.993 2.644 1.00 76.06 81 ASN A C 1
ATOM 640 O O . ASN A 1 81 ? 8.943 -4.953 2.657 1.00 76.06 81 ASN A O 1
ATOM 644 N N . TRP A 1 82 ? 9.283 -7.018 1.853 1.00 80.50 82 TRP A N 1
ATOM 645 C CA . TRP A 1 82 ? 8.161 -7.023 0.913 1.00 80.50 82 TRP A CA 1
ATOM 646 C C . TRP A 1 82 ? 7.254 -8.244 1.139 1.00 80.50 82 TRP A C 1
ATOM 648 O O . TRP A 1 82 ? 7.339 -9.239 0.419 1.00 80.50 82 TRP A O 1
ATOM 658 N N . PRO A 1 83 ? 6.353 -8.204 2.137 1.00 81.69 83 PRO A N 1
ATOM 659 C CA . PRO A 1 83 ? 5.394 -9.279 2.372 1.00 81.69 83 PRO A CA 1
ATOM 660 C C . PRO A 1 83 ? 4.614 -9.646 1.099 1.00 81.69 83 PRO A C 1
ATOM 662 O O . PRO A 1 83 ? 3.896 -8.813 0.540 1.00 81.69 83 PRO A O 1
ATOM 665 N N . THR A 1 84 ? 4.764 -10.893 0.639 1.00 78.75 84 THR A N 1
ATOM 666 C CA . THR A 1 84 ? 4.161 -11.402 -0.605 1.00 78.75 84 THR A CA 1
ATOM 667 C C . THR A 1 84 ? 2.917 -12.234 -0.319 1.00 78.75 84 THR A C 1
ATOM 669 O O . THR A 1 84 ? 2.962 -13.155 0.494 1.00 78.75 84 THR A O 1
ATOM 672 N N . TYR A 1 85 ? 1.835 -11.965 -1.046 1.00 78.25 85 TYR A N 1
ATOM 673 C CA . TYR A 1 85 ? 0.552 -12.650 -0.919 1.00 78.25 85 TYR A CA 1
ATOM 674 C C . TYR A 1 85 ? 0.127 -13.261 -2.254 1.00 78.25 85 TYR A C 1
ATOM 676 O O . TYR A 1 85 ? 0.161 -12.598 -3.293 1.00 78.25 85 TYR A O 1
ATOM 684 N N . TYR A 1 86 ? -0.328 -14.513 -2.207 1.00 73.88 86 TYR A N 1
ATOM 685 C CA . TYR A 1 86 ? -0.873 -15.257 -3.346 1.00 73.88 86 TYR A CA 1
ATOM 686 C C . TYR A 1 86 ? -2.376 -15.506 -3.174 1.00 73.88 86 TYR A C 1
ATOM 688 O O . TYR A 1 86 ? -2.840 -15.615 -2.038 1.00 73.88 86 TYR A O 1
ATOM 696 N N . PRO A 1 87 ? -3.145 -15.649 -4.270 1.00 72.62 87 PRO A N 1
ATOM 697 C CA . PRO A 1 87 ? -4.544 -16.046 -4.229 1.00 72.62 87 PRO A CA 1
ATOM 698 C C . PRO A 1 87 ? -4.753 -17.349 -3.452 1.00 72.62 87 PRO A C 1
ATOM 700 O O . PRO A 1 87 ? -4.077 -18.347 -3.693 1.00 72.62 87 PRO A O 1
ATOM 703 N N . TYR A 1 88 ? -5.764 -17.357 -2.582 1.00 65.31 88 TYR A N 1
ATOM 704 C CA . TYR A 1 88 ? -6.124 -18.480 -1.706 1.00 65.31 88 TYR A CA 1
ATOM 705 C C . TYR A 1 88 ? -6.227 -19.835 -2.429 1.00 65.31 88 TYR A C 1
ATOM 707 O O . TYR A 1 88 ? -5.787 -20.862 -1.920 1.00 65.31 88 TYR A O 1
ATOM 715 N N . GLN A 1 89 ? -6.765 -19.834 -3.651 1.00 58.72 89 GLN A N 1
ATOM 716 C CA . GLN A 1 89 ? -6.990 -21.050 -4.435 1.00 58.72 89 GLN A CA 1
ATOM 717 C C . GLN A 1 89 ? -5.690 -21.773 -4.829 1.00 58.72 89 GLN A C 1
ATOM 719 O O . GLN A 1 89 ? -5.723 -22.978 -5.056 1.00 58.72 89 GLN A O 1
ATOM 724 N N . MET A 1 90 ? -4.546 -21.080 -4.863 1.00 54.28 90 MET A N 1
ATOM 725 C CA . MET A 1 90 ? -3.250 -21.699 -5.175 1.00 54.28 90 MET A CA 1
ATOM 726 C C . MET A 1 90 ? -2.655 -22.474 -3.995 1.00 54.28 90 MET A C 1
ATOM 728 O O . MET A 1 90 ? -1.739 -23.265 -4.195 1.00 54.28 90 MET A O 1
ATOM 732 N N . MET A 1 91 ? -3.173 -22.282 -2.778 1.00 50.31 91 MET A N 1
ATOM 733 C CA . MET A 1 91 ? -2.673 -22.966 -1.584 1.00 50.31 91 MET A CA 1
ATOM 734 C C . MET A 1 91 ? -3.352 -24.320 -1.341 1.00 50.31 91 MET A C 1
ATOM 736 O O . MET A 1 91 ? -2.860 -25.118 -0.553 1.00 50.31 91 MET A O 1
ATOM 740 N N . ASN A 1 92 ? -4.466 -24.598 -2.031 1.00 45.09 92 ASN A N 1
ATOM 741 C CA . ASN A 1 92 ? -5.327 -25.747 -1.745 1.00 45.09 92 ASN A CA 1
ATOM 742 C C . ASN A 1 92 ? -5.082 -26.981 -2.637 1.00 45.09 92 ASN 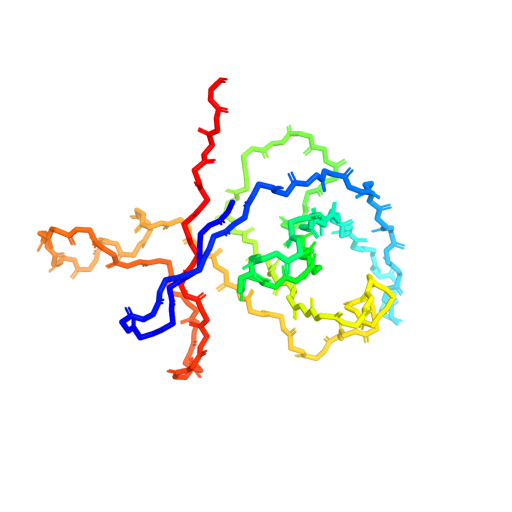A C 1
ATOM 744 O O . ASN A 1 92 ? -5.791 -27.978 -2.516 1.00 45.09 92 ASN A O 1
ATOM 748 N N . SER A 1 93 ? -4.058 -26.967 -3.498 1.00 44.72 93 SER A N 1
ATOM 749 C CA . SER A 1 93 ? -3.617 -28.162 -4.238 1.00 44.72 93 SER A CA 1
ATOM 750 C C . SER A 1 93 ? -2.888 -29.196 -3.360 1.00 44.72 93 SER A C 1
ATOM 752 O O . SER A 1 93 ? -2.535 -30.264 -3.850 1.00 44.72 93 SER A O 1
ATOM 754 N N . THR A 1 94 ? -2.717 -28.930 -2.058 1.00 43.41 94 THR A N 1
ATOM 755 C CA . THR A 1 94 ? -2.177 -29.868 -1.051 1.00 43.41 94 THR A CA 1
ATOM 756 C C . THR A 1 94 ? -3.232 -30.481 -0.115 1.00 43.41 94 THR A C 1
ATOM 758 O O . THR A 1 94 ? -2.872 -31.193 0.818 1.00 43.41 94 THR A O 1
ATOM 761 N N . GLY A 1 95 ? -4.532 -30.302 -0.382 1.00 39.97 95 GLY A N 1
ATOM 762 C CA . GLY A 1 95 ? -5.581 -31.153 0.194 1.00 39.97 95 GLY A CA 1
ATOM 763 C C . GLY A 1 95 ? -5.858 -30.973 1.692 1.00 39.97 95 GLY A C 1
ATOM 764 O O . GLY A 1 95 ? -5.681 -31.904 2.478 1.00 39.97 95 GLY A O 1
ATOM 765 N N . ARG A 1 96 ? -6.411 -29.825 2.098 1.00 41.25 96 ARG A N 1
ATOM 766 C CA . ARG A 1 96 ? -7.211 -29.752 3.332 1.00 41.25 96 ARG A CA 1
ATOM 767 C C . ARG A 1 96 ? -8.363 -28.761 3.156 1.00 41.25 96 ARG A C 1
ATOM 769 O O . ARG A 1 96 ? -8.175 -27.552 3.172 1.00 41.25 96 ARG A O 1
ATOM 776 N N . GLY A 1 97 ? -9.548 -29.313 2.903 1.00 37.22 97 GLY A N 1
ATOM 777 C CA . GLY A 1 97 ? -10.791 -28.561 2.771 1.00 37.22 97 GLY A CA 1
ATOM 778 C C . GLY A 1 97 ? -11.325 -28.036 4.105 1.00 37.22 97 GLY A C 1
ATOM 779 O O . GLY A 1 97 ? -10.936 -28.516 5.167 1.00 37.22 97 GLY A O 1
ATOM 780 N N . GLY A 1 98 ? -12.271 -27.102 3.994 1.00 38.88 98 GLY A N 1
ATOM 781 C CA . GLY A 1 98 ? -13.157 -26.679 5.079 1.00 38.88 98 GLY A CA 1
ATOM 782 C C . GLY A 1 98 ? -12.790 -25.334 5.699 1.00 38.88 98 GLY A C 1
ATOM 783 O O . GLY A 1 98 ? -11.805 -25.234 6.414 1.00 38.88 98 GLY A O 1
ATOM 784 N N . ASP A 1 99 ? -13.655 -24.354 5.436 1.00 36.12 99 ASP A N 1
ATOM 785 C CA . ASP A 1 99 ? -13.889 -23.120 6.195 1.00 36.12 99 ASP A CA 1
ATOM 786 C C . ASP A 1 99 ? -12.794 -22.030 6.147 1.00 36.12 99 ASP A C 1
ATOM 788 O O . ASP A 1 99 ? -11.591 -22.251 6.219 1.00 36.12 99 ASP A O 1
ATOM 792 N N . ALA A 1 100 ? -13.228 -20.798 5.882 1.00 46.84 100 ALA A N 1
ATOM 793 C CA . ALA A 1 100 ? -12.395 -19.729 5.339 1.00 46.84 100 ALA A CA 1
ATOM 794 C C . ALA A 1 100 ? -11.287 -19.202 6.284 1.00 46.84 100 ALA A C 1
ATOM 796 O O . ALA A 1 100 ? -11.610 -18.672 7.340 1.00 46.84 100 ALA A O 1
ATOM 797 N N . ALA A 1 101 ? -10.016 -19.247 5.828 1.00 41.53 101 ALA A N 1
ATOM 798 C CA . ALA A 1 101 ? -8.891 -18.283 5.996 1.00 41.53 101 ALA A CA 1
ATOM 799 C C . ALA A 1 101 ? -7.529 -18.982 5.705 1.00 41.53 101 ALA A C 1
ATOM 801 O O . ALA A 1 101 ? -7.419 -20.166 6.016 1.00 41.53 101 ALA A O 1
ATOM 802 N N . PRO A 1 102 ? -6.427 -18.326 5.246 1.00 45.59 102 PRO A N 1
ATOM 803 C CA . PRO A 1 102 ? -6.223 -17.009 4.602 1.00 45.59 102 PRO A CA 1
ATOM 804 C C . PRO A 1 102 ? -5.065 -16.977 3.554 1.00 45.59 102 PRO A C 1
ATOM 806 O O . PRO A 1 102 ? -4.479 -17.995 3.198 1.00 45.59 102 PRO A O 1
ATOM 809 N N . LEU A 1 103 ? -4.704 -15.778 3.074 1.00 48.72 103 LEU A N 1
ATOM 810 C CA . LEU A 1 103 ? -3.550 -15.533 2.200 1.00 48.72 103 LEU A CA 1
ATOM 811 C C . LEU A 1 103 ? -2.237 -15.614 3.012 1.00 48.72 103 LEU A C 1
ATOM 813 O O . LEU A 1 103 ? -1.965 -14.749 3.844 1.00 48.72 103 LEU A O 1
ATOM 817 N N . SER A 1 104 ? -1.459 -16.680 2.811 1.00 40.19 104 SER A N 1
ATOM 818 C CA . SER A 1 104 ? -0.187 -16.932 3.502 1.00 40.19 104 SER A CA 1
ATOM 819 C C . SER A 1 104 ? 0.961 -16.124 2.898 1.00 40.19 104 SER A C 1
ATOM 821 O O . SER A 1 104 ? 1.274 -16.289 1.719 1.00 40.19 104 SER A O 1
ATOM 823 N N . ALA A 1 105 ? 1.633 -15.325 3.728 1.00 41.31 105 ALA A N 1
ATOM 824 C CA . ALA A 1 105 ? 3.030 -14.958 3.514 1.00 41.31 105 ALA A CA 1
ATOM 825 C C . ALA A 1 105 ? 3.925 -16.169 3.858 1.00 41.31 105 ALA A C 1
ATOM 827 O O . ALA A 1 105 ? 3.523 -17.027 4.650 1.00 41.31 105 ALA A O 1
ATOM 828 N N . GLY A 1 106 ? 5.117 -16.267 3.258 1.00 36.94 106 GLY A N 1
ATOM 829 C CA . GLY A 1 106 ? 6.182 -17.168 3.735 1.00 36.94 106 GLY A CA 1
ATOM 830 C C . GLY A 1 106 ? 6.562 -16.872 5.199 1.00 36.94 106 GLY A C 1
ATOM 831 O O . GLY A 1 106 ? 6.022 -15.928 5.771 1.00 36.94 106 GLY A O 1
ATOM 832 N N . PRO A 1 107 ? 7.447 -17.666 5.834 1.00 35.28 107 PRO A N 1
ATOM 833 C CA . PRO A 1 107 ? 7.524 -17.795 7.288 1.00 35.28 107 PRO A CA 1
ATOM 834 C C . PRO A 1 107 ? 8.001 -16.499 7.953 1.00 35.28 107 PRO A C 1
ATOM 836 O O . PRO A 1 107 ? 9.187 -16.284 8.171 1.00 35.28 107 PRO A O 1
ATOM 839 N N . VAL A 1 108 ? 7.043 -15.644 8.291 1.00 37.78 108 VAL A N 1
ATOM 840 C CA . VAL A 1 108 ? 7.175 -14.560 9.255 1.00 37.78 108 VAL A CA 1
ATOM 841 C C . VAL A 1 108 ? 5.902 -14.638 10.081 1.00 37.78 108 VAL A C 1
ATOM 843 O O . VAL A 1 108 ? 4.811 -14.346 9.593 1.00 37.78 108 VAL A O 1
ATOM 846 N N . SER A 1 109 ? 6.033 -15.145 11.300 1.00 38.41 109 SER A N 1
ATOM 847 C CA . SER A 1 109 ? 4.937 -15.588 12.167 1.00 38.41 109 SER A CA 1
ATOM 848 C C . SER A 1 109 ? 3.941 -14.490 12.576 1.00 38.41 109 SER A C 1
ATOM 850 O O . SER A 1 109 ? 2.940 -14.809 13.204 1.00 38.41 109 SER A O 1
ATOM 852 N N . ASP A 1 110 ? 4.170 -13.237 12.167 1.00 41.31 110 ASP A N 1
ATOM 853 C CA . ASP A 1 110 ? 3.412 -12.050 12.585 1.00 41.31 110 ASP A CA 1
ATOM 854 C C . ASP A 1 110 ? 2.860 -11.206 11.413 1.00 41.31 110 ASP A C 1
ATOM 856 O O . ASP A 1 110 ? 2.401 -10.080 11.609 1.00 41.31 110 ASP A O 1
ATOM 860 N N . ALA A 1 111 ? 2.892 -11.705 10.169 1.00 39.34 111 ALA A N 1
ATOM 861 C CA . ALA A 1 111 ? 2.392 -10.942 9.021 1.00 39.34 111 ALA A CA 1
ATOM 862 C C . ALA A 1 111 ? 0.839 -10.925 8.949 1.00 39.34 111 ALA A C 1
ATOM 864 O O . ALA A 1 111 ? 0.213 -11.990 8.986 1.00 39.34 111 ALA A O 1
ATOM 865 N N . PRO A 1 112 ? 0.194 -9.747 8.799 1.00 43.97 112 PRO A N 1
ATOM 866 C CA . PRO A 1 112 ? -1.264 -9.616 8.728 1.00 43.97 112 PRO A CA 1
ATOM 867 C C . PRO A 1 112 ? -1.853 -10.362 7.530 1.00 43.97 112 PRO A C 1
ATOM 869 O O . PRO A 1 112 ? -1.504 -10.121 6.383 1.00 43.97 112 PRO A O 1
ATOM 872 N N . ARG A 1 113 ? -2.837 -11.220 7.771 1.00 51.72 113 ARG A N 1
ATOM 873 C CA . ARG A 1 113 ? -3.615 -11.889 6.725 1.00 51.72 113 ARG A CA 1
ATOM 874 C C . ARG A 1 113 ? -4.626 -10.895 6.158 1.00 51.72 113 ARG A C 1
ATOM 876 O O . ARG A 1 113 ? -5.470 -10.386 6.885 1.00 51.72 113 ARG A O 1
ATOM 883 N N . ILE A 1 114 ? -4.541 -10.590 4.865 1.00 51.41 114 ILE A N 1
ATOM 884 C CA . ILE A 1 114 ? -5.357 -9.530 4.251 1.00 51.41 114 ILE A CA 1
ATOM 885 C C . ILE A 1 114 ? -6.495 -10.139 3.454 1.00 51.41 114 ILE A C 1
ATOM 887 O O . ILE A 1 114 ? -6.274 -10.996 2.599 1.00 51.41 114 ILE A O 1
ATOM 891 N N . ARG A 1 115 ? -7.715 -9.649 3.671 1.00 52.81 115 ARG A N 1
ATOM 892 C CA . ARG A 1 115 ? -8.858 -9.946 2.810 1.00 52.81 115 ARG A CA 1
ATOM 893 C C . ARG A 1 115 ? -9.180 -8.712 1.973 1.00 52.81 115 ARG A C 1
ATOM 895 O O . ARG A 1 115 ? -9.698 -7.703 2.455 1.00 52.81 115 ARG A O 1
ATOM 902 N N . ALA A 1 116 ? -8.841 -8.778 0.688 1.00 40.25 116 ALA A N 1
ATOM 903 C CA . ALA A 1 116 ? -9.265 -7.782 -0.286 1.00 40.25 116 ALA A CA 1
ATOM 904 C C . ALA A 1 116 ? -10.661 -8.164 -0.800 1.00 40.25 116 ALA A C 1
ATOM 906 O O . ALA A 1 116 ? -10.806 -9.072 -1.615 1.00 40.25 116 ALA A O 1
ATOM 907 N N . VAL A 1 117 ? -11.700 -7.492 -0.303 1.00 32.22 117 VAL A N 1
ATOM 908 C CA . VAL A 1 117 ? -13.044 -7.578 -0.887 1.00 32.22 117 VAL A CA 1
ATOM 909 C C . VAL A 1 117 ? -13.062 -6.661 -2.111 1.00 32.22 117 VAL A C 1
ATOM 911 O O . VAL A 1 117 ? -12.955 -5.443 -1.961 1.00 32.22 117 VAL A O 1
ATOM 914 N N . SER A 1 118 ? -13.146 -7.221 -3.322 1.00 29.50 118 SER A N 1
ATOM 915 C CA . SER A 1 118 ? -13.410 -6.420 -4.521 1.00 29.50 118 SER A CA 1
ATOM 916 C C . SER A 1 118 ? -14.868 -5.969 -4.478 1.00 29.50 118 SER A C 1
ATOM 918 O O . SER A 1 118 ? -15.758 -6.819 -4.498 1.00 29.50 118 SER A O 1
ATOM 920 N N . GLN A 1 119 ? -15.125 -4.663 -4.403 1.00 26.05 119 GLN A N 1
ATOM 921 C CA . GLN A 1 119 ? -16.459 -4.163 -4.731 1.00 26.05 119 GLN A CA 1
ATOM 922 C C . GLN A 1 119 ? -16.665 -4.334 -6.241 1.00 26.05 119 GLN A C 1
ATOM 924 O O . GLN A 1 119 ? -15.741 -4.065 -7.014 1.00 26.05 119 GLN A O 1
ATOM 929 N N . GLY A 1 120 ? -17.812 -4.916 -6.602 1.00 28.75 120 GLY A N 1
ATOM 930 C CA . GLY A 1 120 ? -18.233 -5.149 -7.985 1.00 28.75 120 GLY A CA 1
ATOM 931 C C . GLY A 1 120 ? -18.672 -3.883 -8.698 1.00 28.75 120 GLY A C 1
ATOM 932 O O . GLY A 1 120 ? -18.854 -2.850 -8.015 1.00 28.75 120 GLY A O 1
#

InterPro domains:
  IPR012674 Calycin [G3DSA:2.40.128.20] (1-94)
  IPR012674 Calycin [SSF50814] (1-91)
  IPR015304 ZinT domain [PF09223] (1-92)

Organism: Enterobacter agglomerans (NCBI:txid549)

Foldseek 3Di:
DWWAWPNDIWDADWDWPAKDWDQDPVRDIWIWTKIAGPDPPTPFFGIKIWTQPDDDDDPRQKIWMFGHHDDPVVSSPDDPDTFMWGDPVVVCPVDDDDDDDFTDTPPDNGGIGDDDDDDD

Sequence (120 aa):
MEFHIGDQVSACHYRYAGHKILTYASGKKGVRYLFECQDAGSKAPKYVQFSDHTIGPRKSAHFHIFMGNDSQQALLAEMDNWPTYYPYQMMNSTGRGGDAAPLSAGPVSDAPRIRAVSQG

pLDDT: mean 75.65, std 21.58, range [26.05, 96.25]

Secondary structure (DSSP, 8-state):
-EEEETTEEEE--EEEEEEEEEE-TTS-EEEEEEEEE--TT--S-SEEEEE-S-SSS---SSEEEEEESS-HHHHHH--S---EE--GGGGGGG----S------SS-TTPPEEE-----

Radius of gyration: 14.92 Å; chains: 1; bounding box: 38×40×32 Å